Protein AF-A0A977TGE2-F1 (afdb_monomer)

Mean predicted aligned error: 3.42 Å

Structure (mmCIF, N/CA/C/O backbone):
data_AF-A0A977TGE2-F1
#
_entry.id   AF-A0A977TGE2-F1
#
loop_
_atom_site.group_PDB
_atom_site.id
_atom_site.type_symbol
_atom_site.label_atom_id
_atom_site.label_alt_id
_atom_site.label_comp_id
_atom_site.label_asym_id
_atom_site.label_entity_id
_atom_site.label_seq_id
_atom_site.pdbx_PDB_ins_code
_atom_site.Cartn_x
_atom_site.Cartn_y
_atom_site.Cartn_z
_atom_site.occupancy
_atom_site.B_iso_or_equiv
_atom_site.auth_seq_id
_atom_site.auth_comp_id
_atom_site.auth_asym_id
_atom_site.auth_atom_id
_atom_site.pdbx_PDB_model_num
ATOM 1 N N . HIS A 1 1 ? 5.751 4.639 8.666 1.00 89.69 1 HIS A N 1
ATOM 2 C CA . HIS A 1 1 ? 4.466 4.701 9.411 1.00 89.69 1 HIS A CA 1
ATOM 3 C C . HIS A 1 1 ? 3.317 4.872 8.426 1.00 89.69 1 HIS A C 1
ATOM 5 O O . HIS A 1 1 ? 3.581 4.994 7.239 1.00 89.69 1 HIS A O 1
ATOM 11 N N . TRP A 1 2 ? 2.069 4.877 8.889 1.00 95.75 2 TRP A N 1
ATOM 12 C CA . TRP A 1 2 ? 0.883 5.019 8.037 1.00 95.75 2 TRP A CA 1
ATOM 13 C C . TRP A 1 2 ? 0.395 6.470 8.002 1.00 95.75 2 TRP A C 1
ATOM 15 O O . TRP A 1 2 ? 0.385 7.125 9.043 1.00 95.75 2 TRP A O 1
ATOM 25 N N . ILE A 1 3 ? 0.034 6.968 6.818 1.00 96.44 3 ILE A N 1
ATOM 26 C CA . ILE A 1 3 ? -0.512 8.316 6.605 1.00 96.44 3 ILE A CA 1
ATOM 27 C C . ILE A 1 3 ? -1.924 8.196 6.051 1.00 96.44 3 ILE A C 1
ATOM 29 O O . ILE A 1 3 ? -2.097 7.534 5.031 1.00 96.44 3 ILE A O 1
ATOM 33 N N . ASP A 1 4 ? -2.891 8.861 6.683 1.00 97.88 4 ASP A N 1
ATOM 34 C CA . ASP A 1 4 ? -4.251 8.994 6.155 1.00 97.88 4 ASP A CA 1
ATOM 35 C C . ASP A 1 4 ? -4.239 9.754 4.825 1.00 97.88 4 ASP A C 1
ATOM 37 O O . ASP A 1 4 ? -3.619 10.812 4.696 1.00 97.88 4 ASP A O 1
ATOM 41 N N . ALA A 1 5 ? -4.909 9.196 3.826 1.00 97.88 5 ALA A N 1
ATOM 42 C CA . ALA A 1 5 ? -4.974 9.731 2.480 1.00 97.88 5 ALA A CA 1
ATOM 43 C C . ALA A 1 5 ? -6.321 9.395 1.838 1.00 97.88 5 ALA A C 1
ATOM 45 O O . ALA A 1 5 ? -7.041 8.493 2.271 1.00 97.88 5 ALA A O 1
ATOM 46 N N . GLU A 1 6 ? -6.650 10.115 0.774 1.00 98.25 6 GLU A N 1
ATOM 47 C CA . GLU A 1 6 ? -7.877 9.874 0.035 1.00 98.25 6 GLU A CA 1
ATOM 48 C C . GLU A 1 6 ? -7.770 10.299 -1.427 1.00 98.25 6 GLU A C 1
ATOM 50 O O . GLU A 1 6 ? -6.891 11.078 -1.798 1.00 98.25 6 GLU A O 1
ATOM 55 N N . SER A 1 7 ? -8.695 9.808 -2.253 1.00 97.19 7 SER A N 1
ATOM 56 C CA . SER A 1 7 ? -8.926 10.280 -3.626 1.00 97.19 7 SER A CA 1
ATOM 57 C C . SER A 1 7 ? -7.663 10.323 -4.502 1.00 97.19 7 SER A C 1
ATOM 59 O O . SER A 1 7 ? -7.472 11.241 -5.296 1.00 97.19 7 SER A O 1
ATOM 61 N N . GLY A 1 8 ? -6.777 9.335 -4.347 1.00 95.31 8 GLY A N 1
ATOM 62 C CA . GLY A 1 8 ? -5.535 9.215 -5.120 1.00 95.31 8 GLY A CA 1
ATOM 63 C C . GLY A 1 8 ? -4.349 9.977 -4.539 1.00 95.31 8 GLY A C 1
ATOM 64 O O . GLY A 1 8 ? -3.251 9.901 -5.088 1.00 95.31 8 GLY A O 1
ATOM 65 N N . PHE A 1 9 ? -4.526 10.685 -3.420 1.00 97.62 9 PHE A N 1
ATOM 66 C CA . PHE A 1 9 ? -3.421 11.364 -2.761 1.00 97.62 9 PHE A CA 1
ATOM 67 C C . PHE A 1 9 ? -2.360 10.358 -2.298 1.00 97.62 9 PHE A C 1
ATOM 69 O O . PHE A 1 9 ? -2.653 9.373 -1.615 1.00 97.62 9 PHE A O 1
ATOM 76 N N . VAL A 1 10 ? -1.113 10.643 -2.670 1.00 96.38 10 VAL A N 1
ATOM 77 C CA . VAL A 1 10 ? 0.090 9.939 -2.231 1.00 96.38 10 VAL A CA 1
ATOM 78 C C . VAL A 1 10 ? 1.180 10.988 -1.983 1.00 96.38 10 VAL A C 1
ATOM 80 O O . VAL A 1 10 ? 1.492 11.761 -2.891 1.00 96.38 10 VAL A O 1
ATOM 83 N N . PRO A 1 11 ? 1.804 11.027 -0.791 1.00 93.75 11 PRO A N 1
ATOM 84 C CA . PRO A 1 11 ? 3.003 11.828 -0.555 1.00 93.75 11 PRO A CA 1
ATOM 85 C C . PRO A 1 11 ? 4.187 11.271 -1.368 1.00 93.75 11 PRO A C 1
ATOM 87 O O . PRO A 1 11 ? 4.912 10.370 -0.924 1.00 93.75 11 PRO A O 1
ATOM 90 N N . TYR A 1 12 ? 4.349 11.756 -2.602 1.00 89.56 12 TYR A N 1
ATOM 91 C CA . TYR A 1 12 ? 5.409 11.323 -3.514 1.00 89.56 12 TYR A CA 1
ATOM 92 C C . TYR A 1 12 ? 6.805 11.556 -2.921 1.00 89.56 12 TYR A C 1
ATOM 94 O O . TYR A 1 12 ? 7.055 12.556 -2.253 1.00 89.56 12 TYR A O 1
ATOM 102 N N . GLY A 1 13 ? 7.720 10.613 -3.157 1.00 87.19 13 GLY A N 1
ATOM 103 C CA . GLY A 1 13 ? 9.089 10.642 -2.621 1.00 87.19 13 GLY A CA 1
ATOM 104 C C . GLY A 1 13 ? 9.221 10.177 -1.166 1.00 87.19 13 GLY A C 1
ATOM 105 O O . GLY A 1 13 ? 10.320 9.846 -0.736 1.00 87.19 13 GLY A O 1
ATOM 106 N N . GLU A 1 14 ? 8.117 10.083 -0.423 1.00 90.81 14 GLU A N 1
ATOM 107 C CA . GLU A 1 14 ? 8.121 9.595 0.962 1.00 90.81 14 GLU A CA 1
ATOM 108 C C . GLU A 1 14 ? 7.444 8.227 1.114 1.00 90.81 14 GLU A C 1
ATOM 110 O O . GLU A 1 14 ? 7.678 7.512 2.092 1.00 90.81 14 GLU A O 1
ATOM 115 N N . SER A 1 15 ? 6.584 7.874 0.160 1.00 94.31 15 SER A N 1
ATOM 116 C CA . SER A 1 15 ? 5.751 6.673 0.199 1.00 94.31 15 SER A CA 1
ATOM 117 C C . SER A 1 15 ? 6.468 5.449 -0.369 1.00 94.31 15 SER A C 1
ATOM 119 O O . SER A 1 15 ? 7.233 5.545 -1.328 1.00 94.31 15 SER A O 1
ATOM 121 N N . VAL A 1 16 ? 6.201 4.281 0.214 1.00 95.12 16 VAL A N 1
ATOM 122 C CA . VAL A 1 16 ? 6.807 3.013 -0.206 1.00 95.12 16 VAL A CA 1
ATOM 123 C C . VAL A 1 16 ? 6.168 2.537 -1.509 1.00 95.12 16 VAL A C 1
ATOM 125 O O . VAL A 1 16 ? 4.962 2.287 -1.573 1.00 95.12 16 VAL A O 1
ATOM 128 N N . VAL A 1 17 ? 6.996 2.376 -2.542 1.00 95.31 17 VAL A N 1
ATOM 129 C CA . VAL A 1 17 ? 6.591 1.785 -3.822 1.00 95.31 17 VAL A CA 1
ATOM 130 C C . VAL A 1 17 ? 6.378 0.281 -3.642 1.00 95.31 17 VAL A C 1
ATOM 132 O O . VAL A 1 17 ? 7.287 -0.450 -3.242 1.00 95.31 17 VAL A O 1
ATOM 135 N N . GLY A 1 18 ? 5.163 -0.177 -3.941 1.00 94.75 18 GLY A N 1
ATOM 136 C CA . GLY A 1 18 ? 4.774 -1.587 -3.906 1.00 94.75 18 GLY A CA 1
ATOM 137 C C . GLY A 1 18 ? 5.107 -2.323 -5.203 1.00 94.75 18 GLY A C 1
ATOM 138 O O . GLY A 1 18 ? 5.498 -3.491 -5.173 1.00 94.75 18 GLY A O 1
ATOM 139 N N . GLY A 1 19 ? 5.017 -1.626 -6.336 1.00 95.06 19 GLY A N 1
ATOM 140 C CA . GLY A 1 19 ? 5.260 -2.189 -7.658 1.00 95.06 19 GLY A CA 1
ATOM 141 C C . GLY A 1 19 ? 4.863 -1.227 -8.771 1.00 95.06 19 GLY A C 1
ATOM 142 O O . GLY A 1 19 ? 4.804 -0.015 -8.567 1.00 95.06 19 GLY A O 1
ATOM 143 N N . MET A 1 20 ? 4.590 -1.788 -9.939 1.00 95.62 20 MET A N 1
ATOM 144 C CA . MET A 1 20 ? 4.154 -1.076 -11.132 1.00 95.62 20 MET A CA 1
ATOM 145 C C . MET A 1 20 ? 3.059 -1.907 -11.803 1.00 95.62 20 MET A C 1
ATOM 147 O O . MET A 1 20 ? 3.104 -3.133 -11.702 1.00 95.62 20 MET A O 1
ATOM 151 N N . ASP A 1 21 ? 2.070 -1.261 -12.412 1.00 92.62 21 ASP A N 1
ATOM 152 C CA . ASP A 1 21 ? 1.077 -1.947 -13.240 1.00 92.62 21 ASP A CA 1
ATOM 153 C C . ASP A 1 21 ? 1.578 -2.137 -14.686 1.00 92.62 21 ASP A C 1
ATOM 155 O O . ASP A 1 21 ? 2.629 -1.625 -15.082 1.00 92.62 21 ASP A O 1
ATOM 159 N N . ILE A 1 22 ? 0.790 -2.833 -15.505 1.00 91.12 22 ILE A N 1
ATOM 160 C CA . ILE A 1 22 ? 1.123 -3.105 -16.909 1.00 91.12 22 ILE A CA 1
ATOM 161 C C . ILE A 1 22 ? 1.226 -1.844 -17.787 1.00 91.12 22 ILE A C 1
ATOM 163 O O . ILE A 1 22 ? 1.855 -1.874 -18.846 1.00 91.12 22 ILE A O 1
ATOM 167 N N . ASN A 1 23 ? 0.622 -0.730 -17.367 1.00 92.06 23 ASN A N 1
ATOM 168 C CA . ASN A 1 23 ? 0.662 0.548 -18.076 1.00 92.06 23 ASN A CA 1
ATOM 169 C C . ASN A 1 23 ? 1.852 1.420 -17.646 1.00 92.06 23 ASN A C 1
ATOM 171 O O . ASN A 1 23 ? 2.039 2.513 -18.183 1.00 92.06 23 ASN A O 1
ATOM 175 N N . GLY A 1 24 ? 2.662 0.952 -16.693 1.00 93.50 24 GLY A N 1
ATOM 176 C CA . GLY A 1 24 ? 3.785 1.695 -16.136 1.00 93.50 24 GLY A CA 1
ATOM 177 C C . GL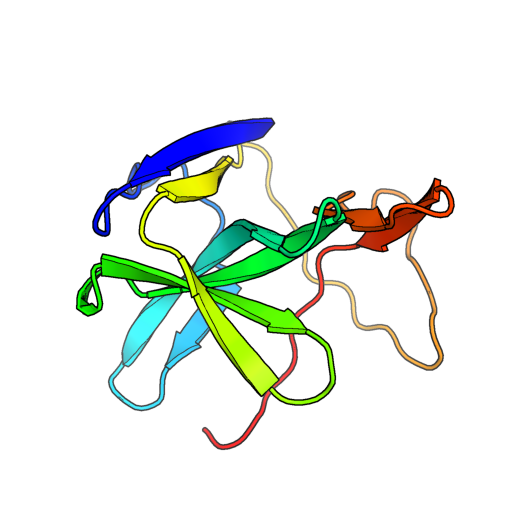Y A 1 24 ? 3.412 2.609 -14.964 1.00 93.50 24 GLY A C 1
ATOM 178 O O . GLY A 1 24 ? 4.257 3.380 -14.501 1.00 93.50 24 GLY A O 1
ATOM 179 N N . GLU A 1 25 ? 2.176 2.551 -14.465 1.00 95.50 25 GLU A N 1
ATOM 180 C CA . GLU A 1 25 ? 1.757 3.314 -13.295 1.00 95.50 25 GLU A CA 1
ATOM 181 C C . GLU A 1 25 ? 2.422 2.759 -12.034 1.00 95.50 25 GLU A C 1
ATOM 183 O O . GLU A 1 25 ? 2.385 1.563 -11.746 1.00 95.50 25 GLU A O 1
ATOM 188 N N . THR A 1 26 ? 3.028 3.649 -11.248 1.00 96.75 26 THR A N 1
ATOM 189 C CA . THR A 1 26 ? 3.621 3.279 -9.961 1.00 96.75 26 THR A CA 1
ATOM 190 C C . THR A 1 26 ? 2.527 3.010 -8.934 1.00 96.75 26 THR A C 1
ATOM 192 O O . THR A 1 26 ? 1.686 3.864 -8.662 1.00 96.75 26 THR A O 1
ATOM 195 N N . LEU A 1 27 ? 2.595 1.835 -8.314 1.00 97.38 27 LEU A N 1
ATOM 196 C CA . LEU A 1 27 ? 1.681 1.397 -7.269 1.00 97.38 27 LEU A CA 1
ATOM 197 C C . LEU A 1 27 ? 2.324 1.589 -5.899 1.00 97.38 27 LEU A C 1
ATOM 199 O O . LEU A 1 27 ? 3.496 1.253 -5.697 1.00 97.38 27 LEU A O 1
ATOM 203 N N . TYR A 1 28 ? 1.548 2.066 -4.930 1.00 97.50 28 TYR A N 1
ATOM 204 C CA . TYR A 1 28 ? 2.032 2.295 -3.566 1.00 97.50 28 TYR A CA 1
ATOM 205 C C . TYR A 1 28 ? 1.426 1.303 -2.583 1.00 97.50 28 TYR A C 1
ATOM 207 O O . TYR A 1 28 ? 0.309 0.820 -2.770 1.00 97.50 28 TYR A O 1
ATOM 215 N N . VAL A 1 29 ? 2.169 1.005 -1.518 1.00 97.88 29 VAL A N 1
ATOM 216 C CA . VAL A 1 29 ? 1.659 0.176 -0.424 1.00 97.88 29 VAL A CA 1
ATOM 217 C C . VAL A 1 29 ? 0.618 0.975 0.355 1.00 97.88 29 VAL A C 1
ATOM 219 O O . VAL A 1 29 ? 0.927 2.032 0.913 1.00 97.88 29 VAL A O 1
ATOM 222 N N . GLY A 1 30 ? -0.604 0.453 0.413 1.00 98.25 30 GLY A N 1
ATOM 223 C CA . GLY A 1 30 ? -1.689 1.037 1.186 1.00 98.25 30 GLY A CA 1
ATOM 224 C C . GLY A 1 30 ? -2.395 0.024 2.071 1.00 98.25 30 GLY A C 1
ATOM 225 O O . GLY A 1 30 ? -2.069 -1.162 2.081 1.00 98.25 30 GLY A O 1
ATOM 226 N N . ARG A 1 31 ? -3.378 0.510 2.820 1.00 98.62 31 ARG A N 1
ATOM 227 C CA . ARG A 1 31 ? -4.353 -0.304 3.549 1.00 98.62 31 ARG A CA 1
ATOM 228 C C . ARG A 1 31 ? -5.663 0.452 3.708 1.00 98.62 31 ARG A C 1
ATOM 230 O O . ARG A 1 31 ? -5.656 1.682 3.714 1.00 98.62 31 ARG A O 1
ATOM 237 N N . ALA A 1 32 ? -6.766 -0.264 3.856 1.00 98.56 32 ALA A N 1
ATOM 238 C CA . ALA A 1 32 ? -8.080 0.327 4.089 1.00 98.56 32 ALA A CA 1
ATOM 239 C C . ALA A 1 32 ? -8.901 -0.530 5.058 1.00 98.56 32 ALA A C 1
ATOM 241 O O . ALA A 1 32 ? -8.551 -1.680 5.331 1.00 98.56 32 ALA A O 1
ATOM 242 N N . LEU A 1 33 ? -9.972 0.052 5.601 1.00 98.19 33 LEU A N 1
ATOM 243 C CA . LEU A 1 33 ? -10.915 -0.665 6.451 1.00 98.19 33 LEU A CA 1
ATOM 244 C C . LEU A 1 33 ? -11.951 -1.375 5.570 1.00 98.19 33 LEU A C 1
ATOM 246 O O . LEU A 1 33 ? -12.706 -0.719 4.859 1.00 98.19 33 LEU A O 1
ATOM 250 N N . GLN A 1 34 ? -12.010 -2.698 5.647 1.00 97.81 34 GLN A N 1
ATOM 251 C CA . GLN A 1 34 ? -12.972 -3.538 4.940 1.00 97.81 34 GLN A CA 1
ATOM 252 C C . GLN A 1 34 ? -13.675 -4.432 5.958 1.00 97.81 34 GLN A C 1
ATOM 254 O O . GLN A 1 34 ? -13.021 -5.217 6.630 1.00 97.81 34 GLN A O 1
ATOM 259 N N . ASP A 1 35 ? -14.994 -4.291 6.100 1.00 96.31 35 ASP A N 1
ATOM 260 C CA . ASP A 1 35 ? -15.821 -5.086 7.025 1.00 96.31 35 ASP A CA 1
ATOM 261 C C . ASP A 1 35 ? -15.280 -5.171 8.468 1.00 96.31 35 ASP A C 1
ATOM 263 O O . ASP A 1 35 ? -15.390 -6.186 9.148 1.00 96.31 35 ASP A O 1
ATOM 267 N N . GLY A 1 36 ? -14.705 -4.065 8.956 1.00 96.12 36 GLY A N 1
ATOM 268 C CA . GLY A 1 36 ? -14.121 -3.973 10.299 1.00 96.12 36 GLY A CA 1
ATOM 269 C C . GLY A 1 36 ? -12.667 -4.444 10.392 1.00 96.12 36 GLY A C 1
ATOM 270 O O . GLY A 1 36 ? -12.043 -4.263 11.436 1.00 96.12 36 GLY A O 1
ATOM 271 N N . GLU A 1 37 ? -12.102 -4.969 9.307 1.00 97.56 37 GLU A N 1
ATOM 272 C CA . GLU A 1 37 ? -10.714 -5.415 9.217 1.00 97.56 37 GLU A CA 1
ATOM 273 C C . GLU A 1 37 ? -9.831 -4.373 8.545 1.00 97.56 37 GLU A C 1
ATOM 275 O O . GLU A 1 37 ? -10.217 -3.730 7.568 1.00 97.56 37 GLU A O 1
ATOM 280 N N . CYS A 1 38 ? -8.609 -4.212 9.043 1.00 98.00 38 CYS A N 1
ATOM 281 C CA . CYS A 1 38 ? -7.624 -3.366 8.387 1.00 98.00 38 CYS A CA 1
ATOM 282 C C . CYS A 1 38 ? -6.824 -4.226 7.408 1.00 98.00 38 CYS A C 1
ATOM 284 O O . CYS A 1 38 ? -5.973 -5.008 7.833 1.00 98.00 38 CYS A O 1
ATOM 286 N N . ILE A 1 39 ? -7.107 -4.090 6.112 1.00 98.31 39 ILE A N 1
ATOM 287 C CA . ILE A 1 39 ? -6.566 -4.962 5.066 1.00 98.31 39 ILE A CA 1
ATOM 288 C C . ILE A 1 39 ? -5.506 -4.214 4.250 1.00 98.31 39 ILE A C 1
ATOM 290 O O . ILE A 1 39 ? -5.788 -3.116 3.756 1.00 98.31 39 ILE A O 1
ATOM 294 N N . PRO A 1 40 ? -4.293 -4.771 4.080 1.00 98.31 40 PRO A N 1
ATOM 295 C CA . PRO A 1 40 ? -3.291 -4.199 3.192 1.00 98.31 40 PRO A CA 1
ATOM 296 C C . PRO A 1 40 ? -3.680 -4.356 1.716 1.00 98.31 40 PRO A C 1
ATOM 298 O O . PRO A 1 40 ? -4.368 -5.295 1.320 1.00 98.31 40 PRO A O 1
ATOM 301 N N . GLY A 1 41 ? -3.208 -3.436 0.884 1.00 98.12 41 GLY A N 1
ATOM 302 C CA . GLY A 1 41 ? -3.579 -3.356 -0.520 1.00 98.12 41 GLY A CA 1
ATOM 303 C C . GLY A 1 41 ? -2.632 -2.500 -1.354 1.00 98.12 41 GLY A C 1
ATOM 304 O O . GLY A 1 41 ? -1.550 -2.104 -0.906 1.00 98.12 41 GLY A O 1
ATOM 305 N N . LYS A 1 42 ? -3.059 -2.211 -2.585 1.00 98.00 42 LYS A N 1
ATOM 306 C CA . LYS A 1 42 ? -2.337 -1.351 -3.533 1.00 98.00 42 LYS A CA 1
ATOM 307 C C . LYS A 1 42 ? -3.089 -0.041 -3.736 1.00 98.00 42 LYS A C 1
ATOM 309 O O . LYS A 1 42 ? -4.281 -0.052 -4.032 1.00 98.00 42 LYS A O 1
ATOM 314 N N . VAL A 1 43 ? -2.395 1.083 -3.626 1.00 98.50 43 VAL A N 1
ATOM 315 C CA . VAL A 1 43 ? -2.926 2.387 -4.040 1.00 98.50 43 VAL A CA 1
ATOM 316 C C . VAL A 1 43 ? -2.616 2.583 -5.512 1.00 98.50 43 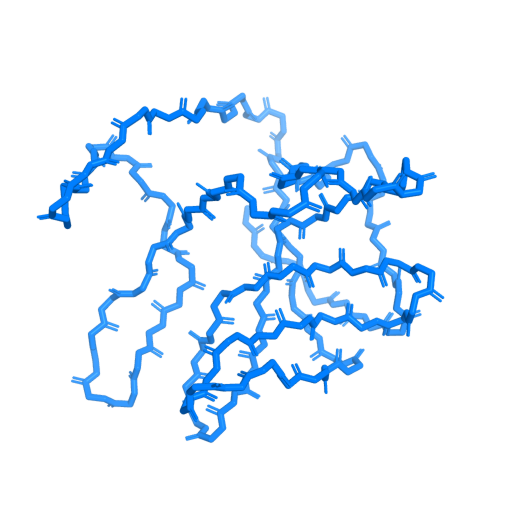VAL A C 1
ATOM 318 O O . VAL A 1 43 ? -1.461 2.441 -5.920 1.00 98.50 43 VAL A O 1
ATOM 321 N N . VAL A 1 44 ? -3.653 2.913 -6.277 1.00 98.00 44 VAL A N 1
ATOM 322 C CA . VAL A 1 44 ? -3.585 3.257 -7.699 1.00 98.00 44 VAL A CA 1
ATOM 323 C C . VAL A 1 44 ? -3.976 4.734 -7.814 1.00 98.00 44 VAL A C 1
ATOM 325 O O . VAL A 1 44 ? -5.175 5.044 -7.797 1.00 98.00 44 VAL A O 1
ATOM 328 N N . PRO A 1 45 ? -3.000 5.665 -7.840 1.00 97.62 45 PRO A N 1
ATOM 329 C CA . PRO A 1 45 ? -3.277 7.100 -7.812 1.00 97.62 45 PRO A CA 1
ATOM 330 C C . PRO A 1 45 ? -4.227 7.564 -8.919 1.00 97.62 45 PRO A C 1
ATOM 332 O O . PRO A 1 45 ? -5.140 8.340 -8.642 1.00 97.62 45 PRO A O 1
ATOM 335 N N . SER A 1 46 ? -4.070 7.055 -10.144 1.00 97.38 46 SER A N 1
ATOM 336 C CA . SER A 1 46 ? -4.900 7.418 -11.300 1.00 97.38 46 SER A CA 1
ATOM 337 C C . SER A 1 46 ? -6.371 7.020 -11.134 1.00 97.38 46 SER A C 1
ATOM 339 O O . SER A 1 46 ? -7.258 7.708 -11.636 1.00 97.38 46 SER A O 1
ATOM 341 N N . HIS A 1 47 ? -6.643 5.939 -10.394 1.00 97.75 47 HIS A N 1
ATOM 342 C CA . HIS A 1 47 ? -7.998 5.480 -10.077 1.00 97.75 47 HIS A CA 1
ATOM 343 C C . HIS A 1 47 ? -8.572 6.165 -8.830 1.00 97.75 47 HIS A C 1
ATOM 345 O O . HIS A 1 47 ? -9.764 6.041 -8.550 1.00 97.75 47 HIS A O 1
ATOM 351 N N . GLY A 1 48 ? -7.737 6.863 -8.057 1.00 98.19 48 GLY A N 1
ATOM 352 C CA . GLY A 1 48 ? -8.157 7.565 -6.852 1.00 98.19 48 GLY A CA 1
ATOM 353 C C . GLY A 1 48 ? -8.432 6.663 -5.644 1.00 98.19 48 GLY A C 1
ATOM 354 O O . GLY A 1 48 ? -9.113 7.099 -4.716 1.00 98.19 48 GLY A O 1
ATOM 355 N N . VAL A 1 49 ? -7.964 5.408 -5.651 1.00 98.62 49 VAL A N 1
ATOM 356 C CA . VAL A 1 49 ? -8.361 4.399 -4.653 1.00 98.62 49 VAL A CA 1
ATOM 357 C C . VAL A 1 49 ? -7.214 3.501 -4.189 1.00 98.62 49 VAL A C 1
ATOM 359 O O . VAL A 1 49 ? -6.232 3.274 -4.899 1.00 98.62 49 VAL A O 1
ATOM 362 N N . CYS A 1 50 ? -7.390 2.926 -3.001 1.00 98.62 50 CYS A N 1
ATOM 363 C CA . CYS A 1 50 ? -6.690 1.731 -2.546 1.00 98.62 50 CYS A CA 1
ATOM 364 C C . CYS A 1 50 ? -7.549 0.495 -2.834 1.00 98.62 50 CYS A C 1
ATOM 366 O O . CYS A 1 50 ? -8.689 0.420 -2.378 1.00 98.62 50 CYS A O 1
ATOM 368 N N . TYR A 1 51 ? -7.014 -0.476 -3.572 1.00 98.38 51 TYR A N 1
ATOM 369 C CA . TYR A 1 51 ? -7.637 -1.785 -3.743 1.00 98.38 51 TYR A CA 1
ATOM 370 C C . TYR A 1 51 ? -7.151 -2.737 -2.657 1.00 98.38 51 TYR A C 1
ATOM 372 O O . TYR A 1 51 ? -5.949 -2.996 -2.554 1.00 98.38 51 TYR A O 1
ATOM 380 N N . VAL A 1 52 ? -8.088 -3.294 -1.892 1.00 98.31 52 VAL A N 1
ATOM 381 C CA . VAL A 1 52 ? -7.822 -4.340 -0.894 1.00 98.31 52 VAL A CA 1
ATOM 382 C C . VAL A 1 52 ? -8.428 -5.665 -1.340 1.00 98.31 52 VAL A C 1
ATOM 384 O O . VAL A 1 52 ? -9.541 -5.703 -1.867 1.00 98.31 52 VAL A O 1
ATOM 387 N N . ALA A 1 53 ? -7.693 -6.760 -1.152 1.00 96.88 53 ALA A N 1
ATOM 388 C CA . ALA A 1 53 ? -8.171 -8.097 -1.484 1.00 96.88 53 ALA A CA 1
ATOM 389 C C . ALA A 1 53 ? -8.941 -8.677 -0.292 1.00 96.88 53 ALA A C 1
ATOM 391 O O . ALA A 1 53 ? -8.363 -8.916 0.763 1.00 96.88 53 ALA A O 1
ATOM 392 N N . PHE A 1 54 ? -10.242 -8.911 -0.459 1.00 96.44 54 PHE A N 1
ATOM 393 C CA . PHE A 1 54 ? -11.104 -9.428 0.601 1.00 96.44 54 PHE A CA 1
ATOM 394 C C . PHE A 1 54 ? -12.198 -10.334 0.032 1.00 96.44 54 PHE A C 1
ATOM 396 O O . PHE A 1 54 ? -12.823 -10.020 -0.986 1.00 96.44 54 PHE A O 1
ATOM 403 N N . ALA A 1 55 ? -12.428 -11.481 0.680 1.00 94.19 55 ALA A N 1
ATOM 404 C CA . ALA A 1 55 ? -13.413 -12.487 0.265 1.00 94.19 55 ALA A CA 1
ATOM 405 C C . ALA A 1 55 ? -13.335 -12.853 -1.240 1.00 94.19 55 ALA A C 1
ATOM 407 O O . ALA A 1 55 ? -14.349 -12.926 -1.938 1.00 94.19 55 ALA A O 1
ATOM 408 N N . GLY A 1 56 ? -12.111 -13.038 -1.752 1.00 94.31 56 GLY A N 1
ATOM 409 C CA . GLY A 1 56 ? -11.843 -13.452 -3.137 1.00 94.31 56 GLY A CA 1
ATOM 410 C C . GLY A 1 56 ? -12.022 -12.365 -4.203 1.00 94.31 56 GLY A C 1
ATOM 411 O O . GLY A 1 56 ? -12.028 -12.685 -5.389 1.00 94.31 56 GLY A O 1
ATOM 412 N N . ARG A 1 57 ? -12.192 -11.096 -3.811 1.00 96.00 57 A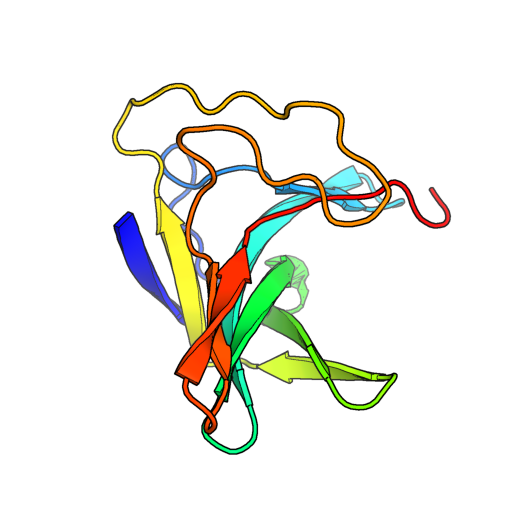RG A N 1
ATOM 413 C CA . ARG A 1 57 ? -12.375 -9.958 -4.727 1.00 96.00 57 ARG A CA 1
ATOM 414 C C . ARG A 1 57 ? -11.499 -8.774 -4.326 1.00 96.00 57 ARG A C 1
ATOM 416 O O . ARG A 1 57 ? -11.095 -8.665 -3.172 1.00 96.00 57 ARG A O 1
ATOM 423 N N . GLU A 1 58 ? -11.231 -7.883 -5.275 1.00 96.56 58 GLU A N 1
ATOM 424 C CA . GLU A 1 58 ? -10.645 -6.569 -4.995 1.00 96.56 58 GLU A CA 1
ATOM 425 C C . GLU A 1 58 ? -11.756 -5.553 -4.701 1.00 96.56 58 GLU A C 1
ATOM 427 O O . GLU A 1 58 ? -12.727 -5.452 -5.454 1.00 96.56 58 GLU A O 1
ATOM 432 N N . HIS A 1 59 ? -11.600 -4.789 -3.620 1.00 98.38 59 HIS A N 1
ATOM 433 C CA . HIS A 1 59 ? -12.542 -3.750 -3.197 1.00 98.38 59 HIS A CA 1
ATOM 434 C C . HIS A 1 59 ? -11.856 -2.382 -3.247 1.00 98.38 59 HIS A C 1
ATOM 436 O O . HIS A 1 59 ? -10.815 -2.217 -2.604 1.00 98.38 59 HIS A O 1
ATOM 442 N N . PRO A 1 60 ? -12.387 -1.409 -4.009 1.00 98.50 60 PRO A N 1
ATOM 443 C CA . PRO A 1 60 ? -11.830 -0.064 -4.072 1.00 98.50 60 PRO A CA 1
ATOM 444 C C . PRO A 1 60 ? -12.270 0.782 -2.873 1.00 98.50 60 PRO A C 1
ATOM 446 O O . PRO A 1 60 ? -13.458 0.880 -2.575 1.00 98.50 60 PRO A O 1
ATOM 449 N N . HIS A 1 61 ? -11.318 1.472 -2.251 1.00 98.69 61 HIS A N 1
ATOM 450 C CA . HIS A 1 61 ? -11.558 2.422 -1.166 1.00 98.69 61 HIS A CA 1
ATOM 451 C C . HIS A 1 61 ? -10.989 3.790 -1.516 1.00 98.69 61 HIS A C 1
ATOM 453 O O . HIS A 1 61 ? -9.802 3.906 -1.811 1.00 98.69 61 HIS A O 1
ATOM 459 N N . GLN A 1 62 ? -11.822 4.831 -1.465 1.00 98.38 62 GLN A N 1
ATOM 460 C CA . GLN A 1 62 ? -11.382 6.216 -1.684 1.00 98.38 62 GLN A CA 1
ATOM 461 C C . GLN A 1 62 ? -10.677 6.816 -0.471 1.00 98.38 62 GLN A C 1
ATOM 463 O O . GLN A 1 62 ? -9.891 7.731 -0.658 1.00 98.38 62 GLN A O 1
ATOM 468 N N . VAL A 1 63 ? -10.935 6.306 0.735 1.00 98.44 63 VAL A N 1
ATOM 469 C CA . VAL A 1 63 ? -10.262 6.704 1.977 1.00 98.44 63 VAL A CA 1
ATOM 470 C C . VAL A 1 63 ? -9.407 5.536 2.439 1.00 98.44 63 VAL A C 1
ATOM 472 O O . VAL A 1 63 ? -9.889 4.408 2.547 1.00 98.44 63 VAL A O 1
ATOM 475 N N . TYR A 1 64 ? -8.127 5.786 2.672 1.00 98.69 64 TYR A N 1
ATOM 476 C CA . TYR A 1 64 ? -7.148 4.744 2.952 1.00 98.69 64 TYR A CA 1
ATOM 477 C C . TYR A 1 64 ? -5.947 5.316 3.705 1.00 98.69 64 TYR A C 1
ATOM 479 O O . TYR A 1 64 ? -5.864 6.506 3.995 1.00 98.69 64 TYR A O 1
ATOM 487 N N . GLN A 1 65 ? -4.990 4.452 4.028 1.00 98.50 65 GLN A N 1
ATOM 488 C CA . GLN A 1 65 ? -3.687 4.863 4.529 1.00 98.50 65 GLN A CA 1
ATOM 489 C C . GLN A 1 65 ? -2.582 4.422 3.577 1.00 98.50 65 GLN A C 1
ATOM 491 O O . GLN A 1 65 ? -2.630 3.311 3.052 1.00 98.50 65 GLN A O 1
ATOM 496 N N . VAL A 1 66 ? -1.568 5.266 3.393 1.00 97.88 66 VAL A N 1
ATOM 497 C CA . VAL A 1 66 ? -0.361 4.973 2.604 1.00 97.88 66 VAL A CA 1
ATOM 498 C C . VAL A 1 66 ? 0.810 4.697 3.540 1.00 97.88 66 VAL A C 1
ATOM 500 O O . VAL A 1 66 ? 0.989 5.385 4.550 1.00 97.88 66 VAL A O 1
ATOM 503 N N . LEU A 1 67 ? 1.628 3.697 3.213 1.00 97.00 67 LEU A N 1
ATOM 504 C CA . LEU A 1 67 ? 2.847 3.411 3.961 1.00 97.00 67 LEU A CA 1
ATOM 505 C C . LEU A 1 67 ? 3.944 4.419 3.594 1.00 97.00 67 LEU A C 1
ATOM 507 O O . LEU A 1 67 ? 4.439 4.442 2.467 1.00 97.00 67 LEU A O 1
ATOM 511 N N . ARG A 1 68 ? 4.375 5.215 4.572 1.00 94.12 68 ARG A N 1
ATOM 512 C CA . ARG A 1 68 ? 5.531 6.113 4.469 1.00 94.12 68 ARG A CA 1
ATOM 513 C C . ARG A 1 68 ? 6.801 5.436 4.957 1.00 94.12 68 ARG A C 1
ATOM 515 O O . ARG A 1 68 ? 6.817 4.834 6.038 1.00 94.12 68 ARG A O 1
ATOM 522 N N . GLY A 1 69 ? 7.872 5.609 4.187 1.00 85.62 69 GLY A N 1
ATOM 523 C CA . GLY A 1 69 ? 9.164 5.006 4.472 1.00 85.62 69 GLY A CA 1
ATOM 524 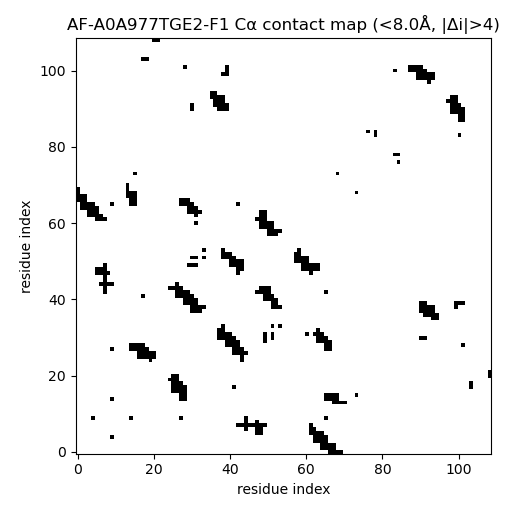C C . GLY A 1 69 ? 10.025 5.758 5.492 1.00 85.62 69 GLY A C 1
ATOM 525 O O . GLY A 1 69 ? 10.877 5.149 6.124 1.00 85.62 69 GLY A O 1
ATOM 526 N N . ASN A 1 70 ? 9.790 7.057 5.719 1.00 78.44 70 ASN A N 1
ATOM 527 C CA . ASN A 1 70 ? 10.567 7.891 6.660 1.00 78.44 70 ASN A CA 1
ATOM 528 C C . ASN A 1 70 ? 12.088 7.890 6.436 1.00 78.44 70 ASN A C 1
ATOM 530 O O . ASN A 1 70 ? 12.854 7.984 7.390 1.00 78.44 70 ASN A O 1
ATOM 534 N N . GLY A 1 71 ? 12.542 7.766 5.187 1.00 71.50 71 GLY A N 1
ATOM 535 C CA . GLY A 1 71 ? 13.974 7.668 4.887 1.00 71.50 71 GLY A CA 1
ATOM 536 C C . GLY A 1 71 ? 14.617 6.349 5.334 1.00 71.50 71 GLY A C 1
ATOM 537 O O . GLY A 1 71 ? 15.834 6.221 5.258 1.00 71.50 71 GLY A O 1
ATOM 538 N N . LEU A 1 72 ? 13.822 5.371 5.784 1.00 76.44 72 LEU A N 1
ATOM 539 C CA . LEU A 1 72 ? 14.269 3.994 5.947 1.00 76.44 72 LEU A CA 1
ATOM 540 C C . LEU A 1 72 ? 14.202 3.284 4.596 1.00 76.44 72 LEU A C 1
ATOM 542 O O . LEU A 1 72 ? 13.216 3.404 3.863 1.00 76.44 72 LEU A O 1
ATOM 546 N N . GLU A 1 73 ? 15.239 2.513 4.292 1.00 78.31 73 GLU A N 1
ATOM 547 C CA . GLU A 1 73 ? 15.236 1.615 3.145 1.00 78.31 73 GLU A CA 1
ATOM 548 C C . GLU A 1 73 ? 14.473 0.337 3.501 1.00 78.31 73 GLU A C 1
ATOM 550 O O . GLU A 1 73 ? 14.820 -0.375 4.444 1.00 78.31 73 GLU A O 1
ATOM 555 N N . PHE A 1 74 ? 13.419 0.041 2.740 1.00 84.94 74 PHE A N 1
ATOM 556 C CA . PHE A 1 74 ? 12.718 -1.238 2.820 1.00 84.94 74 PHE A CA 1
ATOM 557 C C . PHE A 1 74 ? 13.315 -2.192 1.797 1.00 84.94 74 PHE A C 1
ATOM 559 O O . PHE A 1 74 ? 13.503 -1.828 0.635 1.00 84.94 74 PHE A O 1
ATOM 566 N N . CYS A 1 75 ? 13.560 -3.433 2.208 1.00 89.69 75 CYS A N 1
ATOM 567 C CA . CYS A 1 75 ? 13.942 -4.502 1.300 1.00 89.69 75 CYS A CA 1
ATOM 568 C C . CYS A 1 75 ? 12.796 -5.5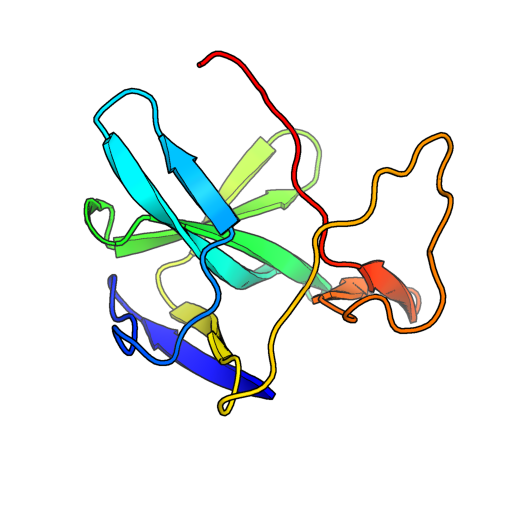05 1.150 1.00 89.69 75 CYS A C 1
ATOM 570 O O . CYS A 1 75 ? 12.166 -5.931 2.117 1.00 89.69 75 CYS A O 1
ATOM 572 N N . TRP A 1 76 ? 12.524 -5.889 -0.095 1.00 92.75 76 TRP A N 1
ATOM 573 C CA . TRP A 1 76 ? 11.595 -6.969 -0.392 1.00 92.75 76 TRP A CA 1
ATOM 574 C C . TRP A 1 76 ? 12.345 -8.289 -0.311 1.00 92.75 76 TRP A C 1
ATOM 576 O O . TRP A 1 76 ? 13.230 -8.554 -1.125 1.00 92.75 76 TRP A O 1
ATOM 586 N N . VAL A 1 77 ? 11.994 -9.102 0.677 1.00 94.50 77 VAL A N 1
ATOM 587 C CA . VAL A 1 77 ? 12.617 -10.404 0.910 1.00 94.50 77 VAL A CA 1
ATOM 588 C C . VAL A 1 77 ? 11.736 -11.491 0.285 1.00 94.50 77 VAL A C 1
ATOM 590 O O . VAL A 1 77 ? 10.531 -11.492 0.545 1.00 94.50 77 VAL A O 1
ATOM 593 N N . PRO A 1 78 ? 12.286 -12.405 -0.538 1.00 92.88 78 PRO A N 1
ATOM 594 C CA . PRO A 1 78 ? 11.534 -13.553 -1.030 1.00 92.88 78 PRO A CA 1
ATOM 595 C C . PRO A 1 78 ? 10.983 -14.384 0.133 1.00 92.88 78 PRO A C 1
ATOM 597 O O . PRO A 1 78 ? 11.707 -14.685 1.080 1.00 92.88 78 PRO A O 1
ATOM 600 N N . GLY A 1 79 ? 9.716 -14.771 0.043 1.00 89.50 79 GLY A N 1
ATOM 601 C CA . GLY A 1 79 ? 9.047 -15.616 1.027 1.00 89.50 79 GLY A CA 1
ATOM 602 C C . GLY A 1 79 ? 8.035 -16.529 0.347 1.00 89.50 79 GLY A C 1
ATOM 603 O O . GLY A 1 79 ? 7.515 -16.201 -0.720 1.00 89.50 79 GLY A O 1
ATOM 604 N N 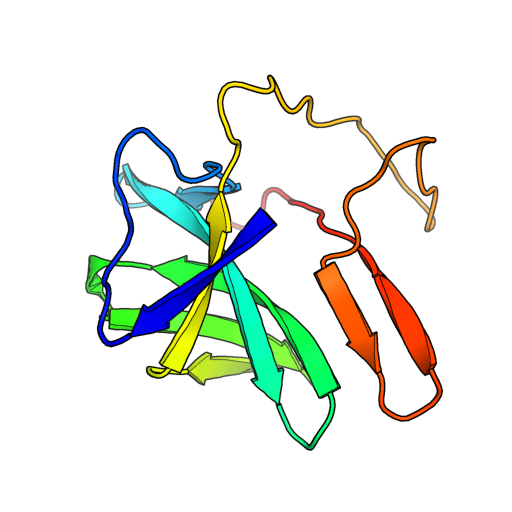. ALA A 1 80 ? 7.779 -17.683 0.952 1.00 91.12 80 ALA A N 1
ATOM 605 C CA . ALA A 1 80 ? 6.829 -18.681 0.473 1.00 91.12 80 ALA A CA 1
ATOM 606 C C . ALA A 1 80 ? 6.207 -19.419 1.665 1.00 91.12 80 ALA A C 1
ATOM 608 O O . ALA A 1 80 ? 6.733 -19.358 2.773 1.00 91.12 80 ALA A O 1
ATOM 609 N N . GLU A 1 81 ? 5.081 -20.101 1.440 1.00 91.56 81 GLU A N 1
ATOM 610 C CA . GLU A 1 81 ? 4.449 -20.978 2.445 1.00 91.56 81 GLU A CA 1
ATOM 611 C C . GLU A 1 81 ? 4.165 -20.283 3.793 1.00 91.56 81 GLU A C 1
ATOM 613 O O . GLU A 1 81 ? 4.245 -20.886 4.858 1.00 91.56 81 GLU A O 1
ATOM 618 N N . GLY A 1 82 ? 3.847 -18.983 3.756 1.00 87.25 82 GLY A N 1
ATOM 619 C CA . GLY A 1 82 ? 3.557 -18.195 4.957 1.00 87.25 82 GLY A CA 1
ATOM 620 C C . GLY A 1 82 ? 4.790 -17.761 5.757 1.00 87.25 82 GLY A C 1
ATOM 621 O O . GLY A 1 82 ? 4.638 -17.251 6.863 1.00 87.25 82 GLY A O 1
ATOM 622 N N . SER A 1 83 ? 6.009 -17.924 5.230 1.00 91.00 83 SER A N 1
ATOM 623 C CA . SER A 1 83 ? 7.225 -17.447 5.894 1.00 91.00 83 SER A CA 1
ATOM 624 C C . SER A 1 83 ? 7.187 -15.927 6.099 1.00 91.00 83 SER A C 1
ATOM 626 O O . SER A 1 83 ? 7.144 -15.174 5.122 1.00 91.00 83 SER A O 1
ATOM 628 N N . ILE A 1 84 ? 7.275 -15.473 7.351 1.00 92.00 84 ILE A N 1
ATOM 629 C CA . ILE A 1 84 ? 7.353 -14.051 7.699 1.00 92.00 84 ILE A CA 1
ATOM 630 C C . ILE A 1 84 ? 8.778 -13.730 8.176 1.00 92.00 84 ILE A C 1
ATOM 632 O O . ILE A 1 84 ? 9.182 -14.202 9.241 1.00 92.00 84 ILE A O 1
ATOM 636 N N . PRO A 1 85 ? 9.576 -12.964 7.409 1.00 92.00 85 PRO A N 1
ATOM 637 C CA . PRO A 1 85 ? 10.929 -12.604 7.817 1.00 92.00 85 PRO A CA 1
ATOM 638 C C . PRO A 1 85 ? 10.921 -11.648 9.018 1.00 92.00 85 PRO A C 1
ATOM 640 O O . PRO A 1 85 ? 10.010 -10.834 9.189 1.00 92.00 85 PRO A O 1
ATOM 643 N N . THR A 1 86 ? 11.973 -11.703 9.839 1.00 90.69 86 THR A N 1
ATOM 644 C CA . THR A 1 86 ? 12.168 -10.757 10.948 1.00 90.69 86 THR A CA 1
ATOM 645 C C . THR A 1 86 ? 12.139 -9.319 10.434 1.00 90.69 86 THR A C 1
ATOM 647 O O . THR A 1 86 ? 12.878 -8.970 9.517 1.00 90.69 86 THR A O 1
ATOM 650 N N . GLY A 1 87 ? 11.303 -8.479 11.047 1.00 90.19 87 GLY A N 1
ATOM 651 C CA . GLY A 1 87 ? 11.135 -7.082 10.639 1.00 90.19 87 GLY A CA 1
ATOM 652 C C . GLY A 1 87 ? 10.124 -6.862 9.510 1.00 90.19 87 GLY A C 1
ATOM 653 O O . GLY A 1 87 ? 10.029 -5.741 9.013 1.00 90.19 87 GLY A O 1
ATOM 654 N N . ALA A 1 88 ? 9.356 -7.887 9.115 1.00 93.50 88 ALA A N 1
ATOM 655 C CA . ALA A 1 88 ? 8.235 -7.720 8.194 1.00 93.50 88 ALA A CA 1
ATOM 656 C C . ALA A 1 88 ? 7.262 -6.636 8.684 1.00 93.50 88 ALA A C 1
ATOM 658 O O . ALA A 1 88 ? 6.943 -6.531 9.871 1.00 93.50 88 ALA A O 1
ATOM 659 N N . VAL A 1 89 ? 6.777 -5.823 7.748 1.00 94.69 89 VAL A N 1
ATOM 660 C CA . VAL A 1 89 ? 5.900 -4.693 8.061 1.00 94.69 89 VAL A CA 1
ATOM 661 C C . VAL A 1 89 ? 4.486 -5.201 8.318 1.00 94.69 89 VAL A C 1
ATOM 663 O O . VAL A 1 89 ? 3.877 -5.805 7.434 1.00 94.69 89 VAL A O 1
ATOM 666 N N . LEU A 1 90 ? 3.949 -4.911 9.506 1.00 95.56 90 LEU A N 1
ATOM 667 C CA . LEU A 1 90 ? 2.544 -5.157 9.819 1.00 95.56 90 LEU A CA 1
ATOM 668 C C . LEU A 1 90 ? 1.657 -4.233 8.971 1.00 95.56 90 LEU A C 1
ATOM 670 O O . LEU A 1 90 ? 1.686 -3.005 9.108 1.00 95.56 90 LEU A O 1
ATOM 674 N N . GLY A 1 91 ? 0.883 -4.847 8.083 1.00 96.25 91 GLY A N 1
ATOM 675 C CA . GLY A 1 91 ? -0.073 -4.201 7.195 1.00 96.25 91 GLY A CA 1
ATOM 676 C C . GLY A 1 91 ? -1.381 -3.872 7.892 1.00 96.25 91 GLY A C 1
ATOM 677 O O . GLY A 1 91 ? -1.904 -2.773 7.735 1.00 96.25 91 GLY A O 1
ATOM 678 N N . GLY A 1 92 ? -1.871 -4.777 8.730 1.00 96.75 92 GLY A N 1
ATOM 679 C CA . GLY A 1 92 ? -3.133 -4.597 9.424 1.00 96.75 92 GLY A CA 1
ATOM 680 C C . GLY A 1 92 ? -3.485 -5.802 10.279 1.00 96.75 92 GLY A C 1
ATOM 681 O O . GLY A 1 92 ? -2.600 -6.558 10.676 1.00 96.75 92 GLY A O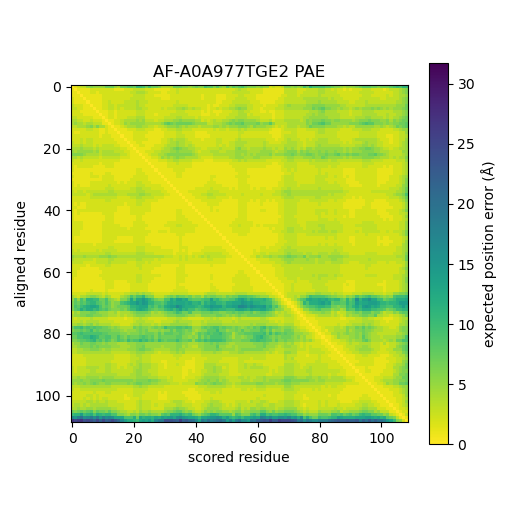 1
ATOM 682 N N . LYS A 1 93 ? -4.767 -5.935 10.605 1.00 97.31 93 LYS A N 1
ATOM 683 C CA . LYS A 1 93 ? -5.265 -6.956 11.522 1.00 97.31 93 LYS A CA 1
ATOM 684 C C . LYS A 1 93 ? -6.710 -7.309 11.169 1.00 97.31 93 LYS A C 1
ATOM 686 O O . LYS A 1 93 ? -7.487 -6.399 10.856 1.00 97.31 93 LYS A O 1
ATOM 691 N N . THR A 1 94 ? -7.047 -8.594 11.216 1.00 95.50 94 THR A N 1
ATOM 692 C CA . THR A 1 94 ? -8.427 -9.081 11.056 1.00 95.50 94 THR A CA 1
ATOM 693 C C . THR A 1 94 ? -9.250 -8.808 12.317 1.00 95.50 94 THR A C 1
ATOM 695 O O . THR A 1 94 ? -8.695 -8.442 13.361 1.00 95.50 94 THR A O 1
ATOM 698 N N . VAL A 1 95 ? -10.573 -8.997 12.258 1.00 94.81 95 VAL A N 1
ATOM 699 C CA . VAL A 1 95 ? -11.437 -8.823 13.442 1.00 94.81 95 VAL A CA 1
ATOM 700 C C . VAL A 1 95 ? -11.117 -9.830 14.548 1.00 94.81 95 VAL A C 1
ATOM 702 O O . VAL A 1 95 ? -11.239 -9.500 15.727 1.00 94.81 95 VAL A O 1
ATOM 705 N N . ASP A 1 96 ? -10.636 -11.019 14.177 1.00 95.12 96 ASP A N 1
ATOM 706 C CA . ASP A 1 96 ? -10.232 -12.079 15.108 1.00 95.12 96 ASP A CA 1
ATOM 707 C C . ASP A 1 96 ? -8.833 -11.845 15.704 1.00 95.12 96 ASP A C 1
ATOM 709 O O . ASP A 1 96 ? -8.367 -12.595 16.564 1.00 95.12 96 ASP A O 1
ATOM 713 N N . GLY A 1 97 ? -8.156 -10.775 15.280 1.00 93.88 97 GLY A N 1
ATOM 714 C CA . GLY A 1 97 ? -6.866 -10.359 15.813 1.00 93.88 97 GLY A CA 1
ATOM 715 C C . GLY A 1 97 ? -5.649 -10.910 15.068 1.00 93.88 97 GLY A C 1
ATOM 716 O O . GLY A 1 97 ? -4.526 -10.642 15.508 1.00 93.88 97 GLY A O 1
ATOM 717 N N . GLU A 1 98 ? -5.851 -11.626 13.956 1.00 95.44 98 GLU A N 1
ATOM 718 C CA . GLU A 1 98 ? -4.775 -12.158 13.114 1.00 95.44 98 GLU A CA 1
ATOM 719 C C . GLU A 1 98 ? -3.993 -11.021 12.451 1.00 95.44 98 GLU A C 1
ATOM 721 O O . GLU A 1 98 ? -4.573 -10.093 11.883 1.00 95.44 98 GLU A O 1
ATOM 726 N N . ASP A 1 99 ? -2.665 -11.088 12.536 1.00 96.50 99 ASP A N 1
ATOM 727 C CA . ASP A 1 99 ? -1.764 -10.115 11.927 1.00 96.50 99 ASP A CA 1
ATOM 728 C C . ASP A 1 99 ? -1.649 -10.327 10.415 1.00 96.50 99 ASP A C 1
ATOM 730 O O . ASP A 1 99 ? -1.323 -11.414 9.943 1.00 96.50 99 ASP A O 1
ATOM 734 N N . LEU A 1 100 ? -1.839 -9.250 9.653 1.00 96.56 100 LEU A N 1
ATOM 735 C CA . LEU A 1 100 ? -1.640 -9.234 8.206 1.00 96.56 100 LEU A CA 1
ATOM 736 C C . LEU A 1 100 ? -0.364 -8.464 7.875 1.00 96.56 100 LEU A C 1
ATOM 738 O O . LEU A 1 100 ? -0.175 -7.342 8.349 1.00 96.56 100 LEU A O 1
ATOM 742 N N . TYR A 1 101 ? 0.495 -9.022 7.024 1.00 96.56 101 TYR A N 1
ATOM 743 C CA . TYR A 1 101 ? 1.790 -8.433 6.665 1.00 96.56 101 TYR A CA 1
ATOM 744 C C . TYR A 1 101 ? 1.820 -7.896 5.233 1.00 96.56 101 TYR A C 1
ATOM 746 O O . TYR A 1 101 ? 1.089 -8.357 4.356 1.00 96.56 101 TYR A O 1
ATOM 754 N N . ILE A 1 102 ? 2.695 -6.918 4.987 1.00 96.44 102 ILE A N 1
ATOM 755 C CA . ILE A 1 102 ? 2.926 -6.384 3.643 1.00 96.44 102 ILE A CA 1
ATOM 756 C C . ILE A 1 102 ? 3.746 -7.376 2.824 1.00 96.44 102 ILE A C 1
ATOM 758 O O . ILE A 1 102 ? 4.896 -7.674 3.141 1.00 96.44 102 ILE A O 1
ATOM 762 N N . GLY A 1 103 ? 3.153 -7.826 1.725 1.00 94.31 103 GLY A N 1
ATOM 763 C CA . GLY A 1 103 ? 3.804 -8.612 0.691 1.00 94.31 103 GLY A CA 1
ATOM 764 C C . GLY A 1 103 ? 3.516 -8.031 -0.687 1.00 94.31 103 GLY A C 1
ATOM 765 O O . GLY A 1 103 ? 2.647 -7.176 -0.859 1.00 94.31 103 GLY A O 1
ATOM 766 N N . ARG A 1 104 ? 4.248 -8.518 -1.684 1.00 93.69 104 ARG A N 1
ATOM 767 C CA . ARG A 1 104 ? 3.969 -8.255 -3.095 1.00 93.69 104 ARG A CA 1
ATOM 768 C C . ARG A 1 104 ? 4.192 -9.525 -3.894 1.00 93.69 104 ARG A C 1
ATOM 770 O O . ARG A 1 104 ? 5.016 -10.356 -3.521 1.00 93.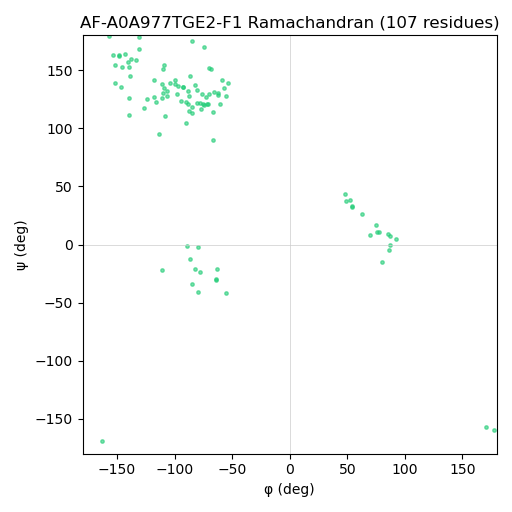69 104 ARG A O 1
ATOM 777 N N . THR A 1 105 ? 3.492 -9.642 -5.009 1.00 91.50 105 THR A N 1
ATOM 778 C CA . THR A 1 105 ? 3.670 -10.736 -5.959 1.00 91.50 105 THR A CA 1
ATOM 779 C C . THR A 1 105 ? 3.641 -10.190 -7.377 1.00 91.50 105 THR A C 1
ATOM 781 O O . THR A 1 105 ? 3.134 -9.093 -7.613 1.00 91.50 105 THR A O 1
ATOM 784 N N . PHE A 1 106 ? 4.188 -10.955 -8.314 1.00 88.88 106 PHE A N 1
ATOM 785 C CA . PHE A 1 106 ? 4.009 -10.702 -9.733 1.00 88.88 106 PHE A CA 1
ATOM 786 C C . PHE A 1 106 ? 2.740 -11.419 -10.195 1.00 88.88 106 PHE A C 1
ATOM 788 O O . PHE A 1 106 ? 2.630 -12.640 -10.063 1.00 88.88 106 PHE A O 1
ATOM 795 N N . HIS A 1 107 ? 1.778 -10.670 -10.727 1.00 81.50 107 HIS A N 1
ATOM 796 C CA . HIS A 1 107 ? 0.541 -11.230 -11.253 1.00 81.50 107 HIS A CA 1
ATOM 797 C C . HIS A 1 107 ? 0.147 -10.512 -12.543 1.00 81.50 107 HIS A C 1
ATOM 799 O O . HIS A 1 107 ? -0.258 -9.357 -12.509 1.00 81.50 107 HIS A O 1
ATOM 805 N N . SER A 1 108 ? 0.231 -11.229 -13.664 1.00 74.56 108 SER A N 1
ATOM 806 C CA . SER A 1 108 ? -0.276 -10.802 -14.975 1.00 74.56 108 SER A CA 1
ATOM 807 C C . SER A 1 108 ? 0.352 -9.540 -15.606 1.00 74.56 108 SER A C 1
ATOM 809 O O . SER A 1 108 ? -0.296 -8.946 -16.465 1.00 74.56 108 SER A O 1
ATOM 811 N N . GLY A 1 109 ? 1.611 -9.193 -15.285 1.00 50.25 109 GLY A N 1
ATOM 812 C CA . GLY A 1 109 ? 2.410 -8.205 -16.042 1.00 50.25 109 GLY A CA 1
ATOM 813 C C . GLY A 1 109 ? 2.909 -7.023 -15.231 1.00 50.25 109 GLY A C 1
ATOM 814 O O . GLY A 1 109 ? 2.055 -6.221 -14.804 1.00 50.25 109 GLY A O 1
#

Organism: NCBI:txid381746

Foldseek 3Di:
DKDKAFQLDDPPPFFAFQDADPVRQTWTWWWDQDPNWTFIAIRRSVRCFTWGQDPNDTDTDRIIITHTCRPPDDDADDDDPPDDDPPFAFRTADPVGDTDTDHHDDDDD

Radius of gyration: 13.28 Å; Cα contacts (8 Å, |Δi|>4): 227; chains: 1; bounding box: 31×33×34 Å

Nearest PDB structures (foldseek):
  5idb-assembly1_A  TM=8.916E-01  e=5.410E-05  Magallana gigas
  5mh3-assembly1_B  TM=8.685E-01  e=1.811E-04  Magallana gigas
  8jea-assembly1_D  TM=9.031E-01  e=1.454E-04  Magallana gigas
  5mh2-assembly2_D  TM=8.736E-01  e=1.913E-04  Magallana gigas
  2bjr-assembly1_A  TM=7.197E-01  e=9.467E-02  Ascaris suum

Secondary structure (DSSP, 8-state):
-EEEEETT---TTTBPEEEE-TTSPEEEEEEEEETTEEEEEEEEGGGTEEEEEETTEEEEESEEEEEB-TTP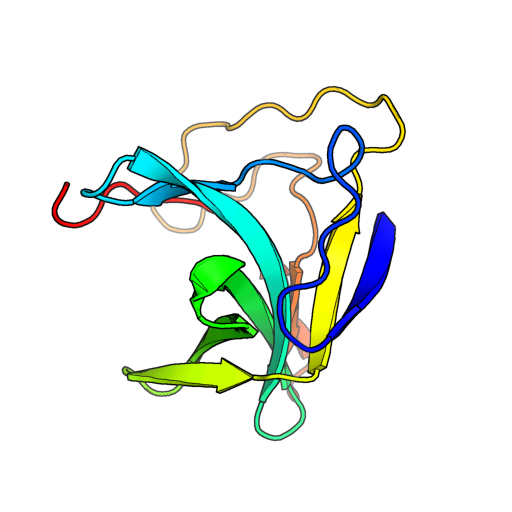PP------TT---TT--EEEE-TT--EEE--------

Solvent-accessible surface area (backbone atoms only — not comparable to full-atom values): 6502 Å² total; per-residue (Å²): 89,78,40,85,36,43,68,31,60,68,66,78,96,43,47,39,75,58,51,58,47,77,88,68,49,69,24,29,34,22,26,34,78,54,98,81,16,38,37,45,31,41,26,37,46,94,78,19,26,29,37,26,75,53,97,94,39,77,44,81,29,48,60,33,29,37,37,33,39,83,90,52,87,83,80,90,73,92,69,62,97,84,55,76,61,94,84,64,51,78,43,32,32,45,82,90,65,51,81,36,66,67,80,79,79,92,75,98,89

Sequence (109 aa):
HWIDAESGFVPYGESVVGGMDINGETLYVGRALQDGECIPGKVVPSHGVCYVAFAGREHPHQVYQVLRGNGLEFCWVPGAEGSIPTGAVLGGKTVDGEDLYIGRTFHSG

InterPro domains:
  IPR006616 DM9 repeat [PF11901] (21-109)
  IPR006616 DM9 repeat [SM00696] (1-70)

pLDDT: mean 93.8, std 6.74, range [50.25, 98.69]